Protein AF-A0A2V7E219-F1 (afdb_monomer)

pLDDT: mean 84.38, std 14.84, range [47.53, 97.25]

Sequence (80 aa):
MADDSLRQAAAVNPEDKFELVFRNLLDTLFVERMDQNEEIFVRFMNDLPFQKIVTAWMASEAYRRLRSTGREGTVSADTR

Solvent-accessible surface area (backbone atoms only — not comparable to full-atom values): 4723 Å² total; per-residue (Å²): 107,73,66,54,55,48,45,51,40,50,73,79,39,58,70,78,63,30,35,63,58,43,50,62,54,47,57,54,53,50,62,78,37,28,93,83,37,47,74,62,46,53,46,44,76,73,31,66,71,56,32,53,53,53,50,52,51,51,31,52,53,49,44,51,49,54,58,52,64,68,62,73,78,72,83,85,84,83,81,134

Mean predicted aligned error: 7.5 Å

Radius of gyration: 15.83 Å; Cα contacts (8 Å, |Δi|>4): 34; chains: 1; bounding box: 26×30×50 Å

Secondary structure (DSSP, 8-state):
-HHHHHHHHHHHS-HHHHHHHHHHHHHHHHHHTGGGSHHHHHHHHH-HHHHHHHHHHHHHHHHHHHHHHTTTTSSSS---

Foldseek 3Di:
DLVVVLLVLLVPDDLVSSLVVQLVVVVVVCVVCCVVCVVVSVCLVPPVVVVVVVSSVVSVVSSVVSVVVVPVPPPDDDDD

Structure (mmCIF, N/CA/C/O backbone):
data_AF-A0A2V7E219-F1
#
_entry.id   AF-A0A2V7E219-F1
#
loop_
_atom_site.group_PDB
_atom_site.id
_atom_site.type_symbol
_atom_site.label_atom_id
_atom_site.label_alt_id
_atom_site.label_comp_id
_atom_site.label_asym_id
_atom_site.label_entity_id
_atom_site.label_seq_id
_atom_site.pdbx_PDB_ins_code
_atom_site.Cartn_x
_atom_site.Cartn_y
_atom_site.Cartn_z
_atom_site.occupancy
_atom_site.B_iso_or_equiv
_atom_site.auth_seq_id
_atom_site.auth_comp_id
_atom_site.auth_asym_id
_atom_site.auth_atom_id
_atom_site.pdbx_PDB_model_num
ATOM 1 N N . MET A 1 1 ? 13.611 8.755 -1.835 1.00 56.75 1 MET A N 1
ATOM 2 C CA . MET A 1 1 ? 14.015 7.440 -1.278 1.00 56.75 1 MET A CA 1
ATOM 3 C C . MET A 1 1 ? 12.918 6.389 -1.428 1.00 56.75 1 MET A C 1
ATOM 5 O O . MET A 1 1 ? 13.106 5.518 -2.262 1.00 56.75 1 MET A O 1
ATOM 9 N N . ALA A 1 2 ? 11.783 6.452 -0.710 1.00 64.06 2 ALA A N 1
ATOM 10 C CA . ALA A 1 2 ? 10.692 5.474 -0.897 1.00 64.06 2 ALA A CA 1
ATOM 11 C C . ALA A 1 2 ? 10.128 5.493 -2.334 1.00 64.06 2 ALA A C 1
ATOM 13 O O . ALA A 1 2 ? 10.000 4.444 -2.962 1.00 64.06 2 ALA A O 1
ATOM 14 N N . ASP A 1 3 ? 9.918 6.689 -2.889 1.00 75.44 3 ASP A N 1
ATOM 15 C CA . ASP A 1 3 ? 9.460 6.885 -4.270 1.00 75.44 3 ASP A CA 1
ATOM 16 C C . ASP A 1 3 ? 10.415 6.317 -5.330 1.00 75.44 3 ASP A C 1
ATOM 18 O O . ASP A 1 3 ? 9.960 5.769 -6.333 1.00 75.44 3 ASP A O 1
ATOM 22 N N . ASP A 1 4 ? 11.730 6.415 -5.122 1.00 82.81 4 ASP A N 1
ATOM 23 C CA . ASP A 1 4 ? 12.731 5.947 -6.093 1.00 82.81 4 ASP A CA 1
ATOM 24 C C . ASP A 1 4 ? 12.774 4.417 -6.141 1.00 82.81 4 ASP A C 1
ATOM 26 O O . ASP A 1 4 ? 12.752 3.820 -7.220 1.00 82.81 4 ASP A O 1
ATOM 30 N N . SER A 1 5 ? 12.731 3.777 -4.969 1.00 83.06 5 SER A N 1
ATOM 31 C CA . SER A 1 5 ? 12.607 2.323 -4.846 1.00 83.06 5 SER A CA 1
ATOM 32 C C . SER A 1 5 ? 11.312 1.814 -5.480 1.00 83.06 5 SER A C 1
ATOM 34 O O . SER A 1 5 ? 11.319 0.787 -6.159 1.00 83.06 5 SER A O 1
ATOM 36 N N . LEU A 1 6 ? 10.206 2.549 -5.317 1.00 86.19 6 LEU A N 1
ATOM 37 C CA . LEU A 1 6 ? 8.911 2.200 -5.902 1.00 86.19 6 LEU A CA 1
ATOM 38 C C . LEU A 1 6 ? 8.923 2.338 -7.433 1.00 86.19 6 LEU A C 1
ATOM 40 O O . LEU A 1 6 ? 8.439 1.453 -8.139 1.00 86.19 6 LEU A O 1
ATOM 44 N N . ARG A 1 7 ? 9.534 3.407 -7.961 1.00 87.19 7 ARG A N 1
ATOM 45 C CA . ARG A 1 7 ? 9.743 3.614 -9.406 1.00 87.19 7 ARG A CA 1
ATOM 46 C C . ARG A 1 7 ? 10.568 2.493 -10.017 1.00 87.19 7 ARG A C 1
ATOM 48 O O . ARG A 1 7 ? 10.178 1.941 -11.044 1.00 87.19 7 ARG A O 1
ATOM 55 N N . GLN A 1 8 ? 11.679 2.131 -9.381 1.00 87.06 8 GLN A N 1
ATOM 56 C CA . GLN A 1 8 ? 12.527 1.042 -9.851 1.00 87.06 8 GLN A CA 1
ATOM 57 C C . GLN A 1 8 ? 11.783 -0.293 -9.800 1.00 87.06 8 GLN A C 1
ATOM 59 O O . GLN A 1 8 ? 11.807 -1.036 -10.780 1.00 87.06 8 GLN A O 1
ATOM 64 N N . ALA A 1 9 ? 11.063 -0.570 -8.708 1.00 87.25 9 ALA A N 1
ATOM 65 C CA . ALA A 1 9 ? 10.243 -1.768 -8.587 1.00 87.25 9 ALA A CA 1
ATOM 66 C C . ALA A 1 9 ? 9.187 -1.850 -9.699 1.00 87.25 9 ALA A C 1
ATOM 68 O O . ALA A 1 9 ? 9.043 -2.911 -10.298 1.00 87.25 9 ALA A O 1
ATOM 69 N N . ALA A 1 10 ? 8.503 -0.750 -10.026 1.00 90.69 10 ALA A N 1
ATOM 70 C CA . ALA A 1 10 ? 7.518 -0.704 -11.110 1.00 90.69 10 ALA A CA 1
ATOM 71 C C . ALA A 1 10 ? 8.143 -0.841 -12.513 1.00 90.69 10 ALA A C 1
ATOM 73 O O . ALA A 1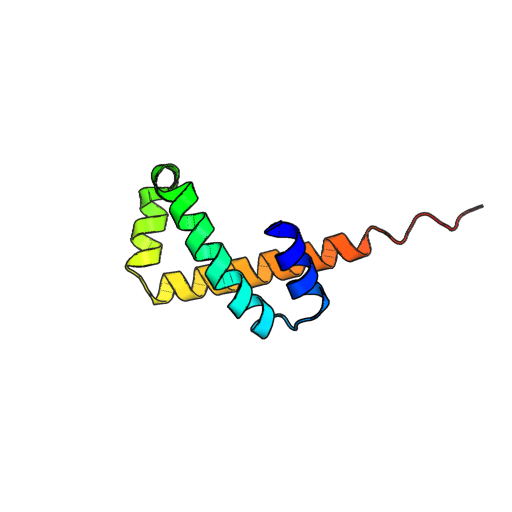 10 ? 7.484 -1.313 -13.439 1.00 90.69 10 ALA A O 1
ATOM 74 N N . ALA A 1 11 ? 9.400 -0.423 -12.687 1.00 88.19 11 ALA A N 1
ATOM 75 C CA . ALA A 1 11 ? 10.109 -0.506 -13.962 1.00 88.19 11 ALA A CA 1
ATOM 76 C C . ALA A 1 11 ? 10.610 -1.923 -14.280 1.00 88.19 11 ALA A C 1
ATOM 78 O O . ALA A 1 11 ? 10.582 -2.329 -15.441 1.00 88.19 11 ALA A O 1
ATOM 79 N N . VAL A 1 12 ? 11.072 -2.666 -13.267 1.00 90.38 12 VAL A N 1
ATOM 80 C CA . VAL A 1 12 ? 11.701 -3.987 -13.458 1.00 90.38 12 VAL A CA 1
ATOM 81 C C . VAL A 1 12 ? 10.767 -5.160 -13.173 1.00 90.38 12 VAL A C 1
ATOM 83 O O . VAL A 1 12 ? 11.034 -6.265 -13.642 1.00 90.38 12 VAL A O 1
ATOM 86 N N . ASN A 1 13 ? 9.683 -4.942 -12.420 1.00 88.81 13 ASN A N 1
ATOM 87 C CA . ASN A 1 13 ? 8.765 -6.007 -12.031 1.00 88.81 13 ASN A CA 1
ATOM 88 C C . ASN A 1 13 ? 7.416 -5.930 -12.768 1.00 88.81 13 ASN A C 1
ATOM 90 O O . ASN A 1 13 ? 6.908 -4.838 -13.050 1.00 88.81 13 ASN A O 1
ATOM 94 N N . PRO A 1 14 ? 6.798 -7.091 -13.042 1.00 90.12 14 PRO A N 1
ATOM 95 C CA . PRO A 1 14 ? 5.376 -7.158 -13.356 1.00 90.12 14 PRO A CA 1
ATOM 96 C C . PRO A 1 14 ? 4.518 -6.716 -12.153 1.00 90.12 14 PRO A C 1
ATOM 98 O O . PRO A 1 14 ? 4.992 -6.670 -11.015 1.00 90.12 14 PRO A O 1
ATOM 101 N N . GLU A 1 15 ? 3.264 -6.349 -12.427 1.00 90.19 15 GLU A N 1
ATOM 102 C CA . GLU A 1 15 ? 2.338 -5.722 -11.469 1.00 90.19 15 GLU A CA 1
ATOM 103 C C . GLU A 1 15 ? 2.080 -6.579 -10.218 1.00 90.19 15 GLU A C 1
ATOM 105 O O . GLU A 1 15 ? 2.109 -6.068 -9.102 1.00 90.19 15 GLU A O 1
ATOM 110 N N . ASP A 1 16 ? 1.938 -7.892 -10.390 1.00 89.06 16 ASP A N 1
ATOM 111 C CA . ASP A 1 16 ? 1.756 -8.871 -9.314 1.00 89.06 16 ASP A CA 1
ATOM 112 C C . ASP A 1 16 ? 2.933 -8.888 -8.323 1.00 89.06 16 ASP A C 1
ATOM 114 O O . ASP A 1 16 ? 2.750 -8.925 -7.106 1.00 89.06 16 ASP A O 1
ATOM 118 N N . LYS A 1 17 ? 4.169 -8.809 -8.826 1.00 89.62 17 LYS A N 1
ATOM 119 C CA . LYS A 1 17 ? 5.376 -8.725 -7.989 1.00 89.62 17 LYS A CA 1
ATOM 120 C C . LYS A 1 17 ? 5.563 -7.337 -7.387 1.00 89.62 17 LYS A C 1
ATOM 122 O O . LYS A 1 17 ? 6.087 -7.223 -6.280 1.00 89.62 17 LYS A O 1
ATOM 127 N N . PHE A 1 18 ? 5.142 -6.292 -8.095 1.00 93.00 18 PHE A N 1
ATOM 128 C CA . PHE A 1 18 ? 5.134 -4.927 -7.577 1.00 93.00 18 PHE A CA 1
ATOM 129 C C . PHE A 1 18 ? 4.189 -4.787 -6.377 1.00 93.00 18 PHE A C 1
ATOM 131 O O . PHE A 1 18 ? 4.581 -4.193 -5.374 1.00 93.00 18 PHE A O 1
ATOM 138 N N . GLU A 1 19 ? 2.995 -5.383 -6.434 1.00 92.62 19 GLU A N 1
ATOM 139 C CA . GLU A 1 19 ? 2.011 -5.363 -5.344 1.00 92.62 19 GLU A CA 1
ATOM 140 C C . GLU A 1 19 ? 2.604 -5.866 -4.018 1.00 92.62 19 GLU A C 1
ATOM 142 O O . GLU A 1 19 ? 2.366 -5.276 -2.963 1.00 92.62 19 GLU A O 1
ATOM 147 N N . LEU A 1 20 ? 3.452 -6.900 -4.063 1.00 90.88 20 LEU A N 1
ATOM 148 C CA . LEU A 1 20 ? 4.127 -7.433 -2.874 1.00 90.88 20 LEU A CA 1
ATOM 149 C C . LEU A 1 20 ? 5.043 -6.403 -2.201 1.00 90.88 20 LEU A C 1
ATOM 151 O O . LEU A 1 20 ? 5.095 -6.338 -0.974 1.00 90.88 20 LEU A O 1
ATOM 155 N N . VAL A 1 21 ? 5.763 -5.609 -2.996 1.00 89.00 21 VAL A N 1
ATOM 156 C CA . VAL A 1 21 ? 6.642 -4.539 -2.501 1.00 89.00 21 VAL A CA 1
ATOM 157 C C . VAL A 1 21 ? 5.810 -3.351 -2.021 1.00 89.00 21 VAL A C 1
ATOM 159 O O . VAL A 1 21 ? 6.093 -2.777 -0.970 1.00 89.00 21 VAL A O 1
ATOM 162 N N . PHE A 1 22 ? 4.758 -3.012 -2.768 1.00 91.38 22 PHE A N 1
ATOM 163 C CA . PHE A 1 22 ? 3.854 -1.912 -2.461 1.00 91.38 22 PHE A CA 1
ATOM 164 C C . PHE A 1 22 ? 3.130 -2.112 -1.130 1.00 91.38 22 PHE A C 1
ATOM 166 O O . PHE A 1 22 ? 3.018 -1.160 -0.366 1.00 91.38 22 PHE A O 1
ATOM 173 N N . ARG A 1 23 ? 2.700 -3.339 -0.808 1.00 90.62 23 ARG A N 1
ATOM 174 C CA . ARG A 1 23 ? 2.009 -3.646 0.454 1.00 90.62 23 ARG A CA 1
ATOM 175 C C . ARG A 1 23 ? 2.805 -3.201 1.684 1.00 90.62 23 ARG A C 1
ATOM 177 O O . ARG A 1 23 ? 2.249 -2.556 2.561 1.00 90.62 23 ARG A O 1
ATOM 184 N N . ASN A 1 24 ? 4.109 -3.472 1.714 1.00 87.88 24 ASN A N 1
ATOM 185 C CA . ASN A 1 24 ? 4.952 -3.093 2.853 1.00 87.88 24 ASN A CA 1
ATOM 186 C C . ASN A 1 24 ? 5.062 -1.564 3.007 1.00 87.88 24 ASN A C 1
ATOM 188 O O . ASN A 1 24 ? 5.071 -1.037 4.120 1.00 87.88 24 ASN A O 1
ATOM 192 N N . LEU A 1 25 ? 5.140 -0.842 1.883 1.00 89.50 25 LEU A N 1
ATOM 193 C CA . LEU A 1 25 ? 5.114 0.620 1.894 1.00 89.50 25 LEU A CA 1
ATOM 194 C C . LEU A 1 25 ? 3.746 1.137 2.347 1.00 89.50 25 LEU A C 1
ATOM 196 O O . LEU A 1 25 ? 3.674 2.086 3.122 1.00 89.50 25 LEU A O 1
ATOM 200 N N . LEU A 1 26 ? 2.672 0.505 1.883 1.00 90.50 26 LEU A N 1
ATOM 201 C CA . LEU A 1 26 ? 1.316 0.902 2.204 1.00 90.50 26 LEU A CA 1
ATOM 202 C C . LEU A 1 26 ? 1.046 0.833 3.708 1.00 90.50 26 LEU A C 1
ATOM 204 O O . LEU A 1 26 ? 0.528 1.796 4.263 1.00 90.50 26 LEU A O 1
ATOM 208 N N . ASP A 1 27 ? 1.464 -0.243 4.373 1.00 88.88 27 ASP A N 1
ATOM 209 C CA . ASP A 1 27 ? 1.332 -0.377 5.828 1.00 88.88 27 ASP A CA 1
ATOM 210 C C . ASP A 1 27 ? 2.045 0.768 6.565 1.00 88.88 27 ASP A C 1
ATOM 212 O O . ASP A 1 27 ? 1.511 1.337 7.516 1.00 88.88 27 ASP A O 1
ATOM 216 N N . THR A 1 28 ? 3.219 1.174 6.071 1.00 89.50 28 THR A N 1
ATOM 217 C CA . THR A 1 28 ? 3.976 2.304 6.632 1.00 89.50 28 THR A CA 1
ATOM 218 C C . THR A 1 28 ? 3.211 3.620 6.454 1.00 89.50 28 THR A C 1
ATOM 220 O O . THR A 1 28 ? 3.052 4.379 7.409 1.00 89.50 28 THR A O 1
ATOM 223 N N . LEU A 1 29 ? 2.656 3.864 5.262 1.00 88.69 29 LEU A N 1
ATOM 224 C CA . LEU A 1 29 ? 1.864 5.063 4.959 1.00 88.69 29 LEU A CA 1
ATOM 225 C C . LEU A 1 29 ? 0.573 5.147 5.788 1.00 88.69 29 LEU A C 1
ATOM 227 O O . LEU A 1 29 ? 0.164 6.240 6.182 1.00 88.69 29 LEU A O 1
ATOM 231 N N . PHE A 1 30 ? -0.073 4.010 6.061 1.00 88.88 30 PHE A N 1
ATOM 232 C CA . PHE A 1 30 ? -1.259 3.959 6.917 1.00 88.88 30 PHE A CA 1
ATOM 233 C C . PHE A 1 30 ? -0.934 4.339 8.362 1.00 88.88 30 PHE A C 1
ATOM 235 O O . PHE A 1 30 ? -1.709 5.074 8.968 1.00 88.88 30 PHE A O 1
ATOM 242 N N . VAL A 1 31 ? 0.213 3.903 8.896 1.00 88.81 31 VAL A N 1
ATOM 243 C CA . VAL A 1 31 ? 0.673 4.301 10.239 1.00 88.81 31 VAL A CA 1
ATOM 244 C C . VAL A 1 31 ? 0.971 5.801 10.292 1.00 88.81 31 VAL A C 1
ATOM 246 O O . VAL A 1 31 ? 0.512 6.481 11.204 1.00 88.81 31 VAL A O 1
ATOM 249 N N . GLU A 1 32 ? 1.665 6.349 9.290 1.00 91.25 32 GLU A N 1
ATOM 250 C CA . GLU A 1 32 ? 1.988 7.786 9.220 1.00 91.25 32 GLU A CA 1
ATOM 251 C C . GLU A 1 32 ? 0.751 8.694 9.129 1.00 91.25 32 GLU A C 1
ATOM 253 O O . GLU A 1 32 ? 0.802 9.867 9.502 1.00 91.25 32 GLU A O 1
ATOM 258 N N . ARG A 1 33 ? -0.363 8.171 8.608 1.00 91.56 33 ARG A N 1
ATOM 259 C CA . ARG A 1 33 ? -1.622 8.907 8.434 1.00 91.56 33 ARG A CA 1
ATOM 260 C C . ARG A 1 33 ? -2.718 8.480 9.403 1.00 91.56 33 ARG A C 1
ATOM 262 O O . ARG A 1 33 ? -3.833 8.973 9.260 1.00 91.56 33 ARG A O 1
ATOM 269 N N . MET A 1 34 ? -2.423 7.617 10.375 1.00 90.44 34 MET A N 1
ATOM 270 C CA . MET A 1 34 ? -3.419 7.035 11.280 1.00 90.44 34 MET A CA 1
ATOM 271 C C . MET A 1 34 ? -4.274 8.110 11.963 1.00 90.44 34 MET A C 1
ATOM 273 O O . MET A 1 34 ? -5.494 8.061 11.851 1.00 90.44 34 MET A O 1
ATOM 277 N N . ASP A 1 35 ? -3.643 9.126 12.559 1.00 89.19 35 ASP A N 1
ATOM 278 C CA . ASP A 1 35 ? -4.339 10.200 13.287 1.00 89.19 35 ASP A CA 1
ATOM 279 C C . ASP A 1 35 ? -5.296 11.016 12.401 1.00 89.19 35 ASP A C 1
ATOM 281 O O . ASP A 1 35 ? -6.277 11.580 12.876 1.00 89.19 35 ASP A O 1
ATOM 285 N N . GLN A 1 36 ? -5.016 11.100 11.098 1.00 90.75 36 GLN A N 1
ATOM 286 C CA . GLN A 1 36 ? -5.834 11.847 10.134 1.00 90.75 36 GLN A CA 1
ATOM 287 C C . GLN A 1 36 ? -6.913 10.971 9.488 1.00 90.75 36 GLN A C 1
ATOM 289 O O . GLN A 1 36 ? -7.915 11.485 8.997 1.00 90.75 36 GLN A O 1
ATOM 294 N N . ASN A 1 37 ? -6.697 9.656 9.482 1.00 92.75 37 ASN A N 1
ATOM 295 C CA . ASN A 1 37 ? -7.447 8.672 8.713 1.00 92.75 37 ASN A CA 1
ATOM 296 C C . ASN A 1 37 ? -7.936 7.522 9.616 1.00 92.75 37 ASN A C 1
ATOM 298 O O . ASN A 1 37 ? -7.949 6.365 9.196 1.00 92.75 37 ASN A O 1
ATOM 302 N N . GLU A 1 38 ? -8.329 7.819 10.856 1.00 91.81 38 GLU A N 1
ATOM 303 C CA . GLU A 1 38 ? -8.627 6.807 11.879 1.00 91.81 38 GLU A CA 1
ATOM 304 C C . GLU A 1 38 ? -9.727 5.826 11.440 1.00 91.81 38 GLU A C 1
ATOM 306 O O . GLU A 1 38 ? -9.537 4.614 11.511 1.00 91.81 38 GLU A O 1
ATOM 311 N N . GLU A 1 39 ? -10.850 6.322 10.908 1.00 93.00 39 GLU A N 1
ATOM 312 C CA . GLU A 1 39 ? -11.980 5.475 10.491 1.00 93.00 39 GLU A CA 1
ATOM 313 C C . GLU A 1 39 ? -11.568 4.441 9.428 1.00 93.00 39 GLU A C 1
ATOM 315 O O . GLU A 1 39 ? -11.855 3.244 9.544 1.00 93.00 39 GLU A O 1
ATOM 320 N N . ILE A 1 40 ? -10.854 4.895 8.394 1.00 91.94 40 ILE A N 1
ATOM 321 C CA . ILE A 1 40 ? -10.393 4.026 7.311 1.00 91.94 40 ILE A CA 1
ATOM 322 C C . ILE A 1 40 ? -9.275 3.096 7.784 1.00 91.94 40 ILE A C 1
ATOM 324 O O . ILE A 1 40 ? -9.249 1.941 7.367 1.00 91.94 40 ILE A O 1
ATOM 328 N N . PHE A 1 41 ? -8.396 3.556 8.679 1.00 92.44 41 PHE A N 1
ATOM 329 C CA . PHE A 1 41 ? -7.346 2.739 9.282 1.00 92.44 41 PHE A CA 1
ATOM 330 C C . PHE A 1 41 ? -7.950 1.590 10.096 1.00 92.44 41 PHE A C 1
ATOM 332 O O . PHE A 1 41 ? -7.622 0.429 9.863 1.00 92.44 41 PHE A O 1
ATOM 339 N N . VAL A 1 42 ? -8.902 1.883 10.987 1.00 93.44 42 VAL A N 1
ATOM 340 C CA . VAL A 1 42 ? -9.600 0.873 11.796 1.00 93.44 42 VAL A CA 1
ATOM 341 C C . VAL A 1 42 ? -10.284 -0.151 10.896 1.00 93.44 42 VAL A C 1
ATOM 343 O O . VAL A 1 42 ? -10.155 -1.355 11.126 1.00 93.44 42 VAL A O 1
ATOM 346 N N . ARG A 1 43 ? -10.971 0.292 9.839 1.00 94.75 43 AR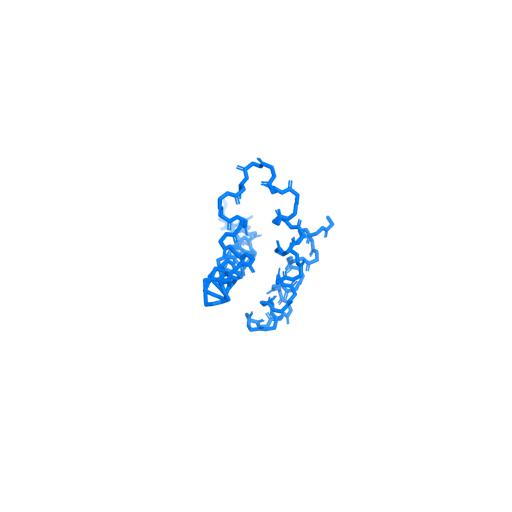G A N 1
ATOM 347 C CA . ARG A 1 43 ? -11.599 -0.626 8.884 1.00 94.75 43 ARG A CA 1
ATOM 348 C C . ARG A 1 43 ? -10.567 -1.467 8.133 1.00 94.75 43 ARG A C 1
ATOM 350 O O . ARG A 1 43 ? -10.751 -2.672 8.008 1.00 94.75 43 ARG A O 1
ATOM 357 N N . PHE A 1 44 ? -9.478 -0.860 7.672 1.00 93.19 44 PHE A N 1
ATOM 358 C CA . PHE A 1 44 ? -8.395 -1.544 6.965 1.00 93.19 44 PHE A CA 1
ATOM 359 C C . PHE A 1 44 ? -7.732 -2.634 7.815 1.00 93.19 44 PHE A C 1
ATOM 361 O O . PHE A 1 44 ? -7.417 -3.699 7.294 1.00 93.19 44 PHE A O 1
ATOM 368 N N . MET A 1 45 ? -7.578 -2.408 9.122 1.00 91.38 45 MET A N 1
ATOM 369 C CA . MET A 1 45 ? -6.965 -3.376 10.038 1.00 91.38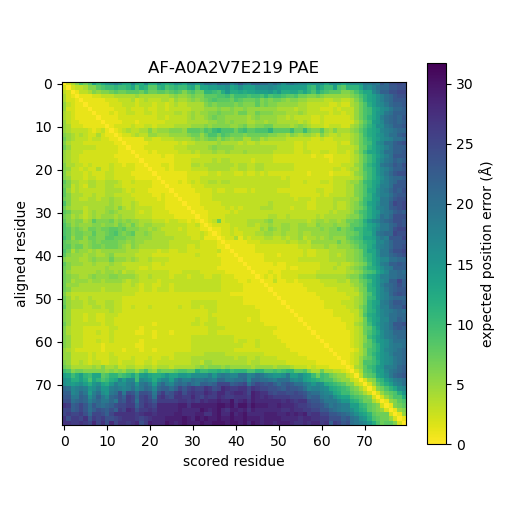 45 MET A CA 1
ATOM 370 C C . MET A 1 45 ? -7.907 -4.512 10.460 1.00 91.38 45 MET A C 1
ATOM 372 O O . MET A 1 45 ? -7.439 -5.613 10.743 1.0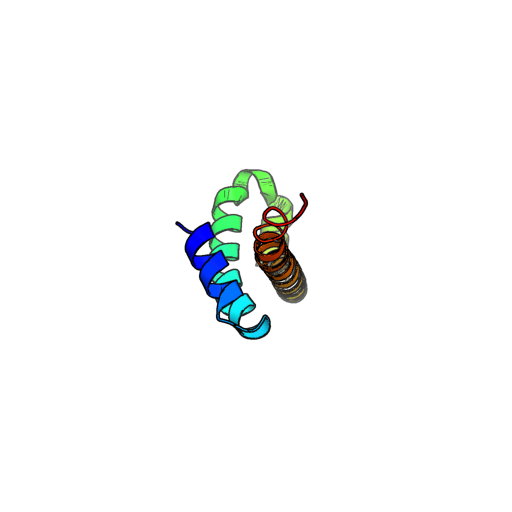0 91.38 45 MET A O 1
ATOM 376 N N . ASN A 1 46 ? -9.220 -4.264 10.521 1.00 94.81 46 ASN A N 1
ATOM 377 C CA . ASN A 1 46 ? -10.195 -5.226 11.056 1.00 94.81 46 ASN A CA 1
ATOM 378 C C . ASN A 1 46 ? -10.981 -5.998 9.982 1.00 94.81 46 ASN A C 1
ATOM 380 O O . ASN A 1 46 ? -11.569 -7.036 10.284 1.00 94.81 46 ASN A O 1
ATOM 384 N N . ASP A 1 47 ? -11.000 -5.526 8.735 1.00 97.25 47 ASP A N 1
ATOM 385 C CA . ASP A 1 47 ? -11.716 -6.152 7.620 1.00 97.25 47 ASP A CA 1
ATOM 386 C C . ASP A 1 47 ? -10.712 -6.651 6.567 1.00 97.25 47 ASP A C 1
ATOM 388 O O . ASP A 1 47 ? -10.267 -5.914 5.688 1.00 97.25 47 ASP A O 1
ATOM 392 N N . LEU A 1 48 ? -10.338 -7.932 6.664 1.00 95.12 48 LEU A N 1
ATOM 393 C CA . LEU A 1 48 ? -9.372 -8.563 5.757 1.00 95.12 48 LEU A CA 1
ATOM 394 C C . LEU A 1 48 ? -9.820 -8.548 4.276 1.00 95.12 48 LEU A C 1
ATOM 396 O O . LEU A 1 48 ? -8.982 -8.282 3.409 1.00 95.12 48 LEU A O 1
ATOM 400 N N . PRO A 1 49 ? -11.094 -8.832 3.928 1.00 96.75 49 PRO A N 1
ATOM 401 C CA . PRO A 1 49 ? -11.599 -8.602 2.573 1.00 96.75 49 PRO A CA 1
ATOM 402 C C . PRO A 1 49 ? -11.376 -7.169 2.079 1.00 96.75 49 PRO A C 1
ATOM 404 O O . PRO A 1 49 ? -10.857 -6.975 0.978 1.00 96.75 49 PRO A O 1
ATOM 407 N N . PHE A 1 50 ? -11.715 -6.171 2.895 1.00 95.25 50 PHE A N 1
ATOM 408 C CA . PHE A 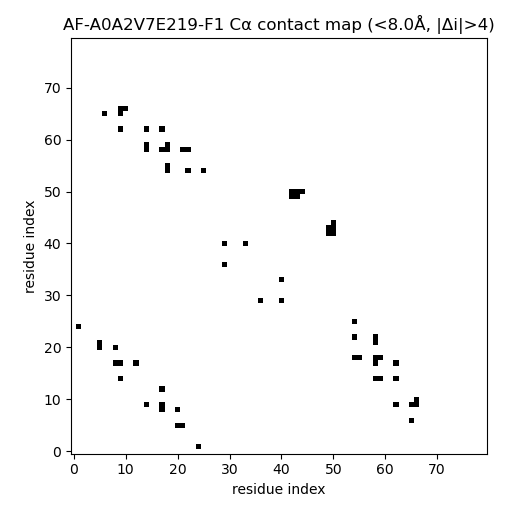1 50 ? -11.520 -4.764 2.559 1.00 95.25 50 PHE A CA 1
ATOM 409 C C . PHE A 1 50 ? -10.041 -4.418 2.379 1.00 95.25 50 PHE A C 1
ATOM 411 O O . PHE A 1 50 ? -9.676 -3.809 1.373 1.00 95.25 50 PHE A O 1
ATOM 418 N N . GLN A 1 51 ? -9.181 -4.884 3.286 1.00 94.81 51 GLN A N 1
ATOM 419 C CA . GLN A 1 51 ? -7.733 -4.711 3.214 1.00 94.81 51 GLN A CA 1
ATOM 420 C C . GLN A 1 51 ? -7.170 -5.195 1.873 1.00 94.81 51 GLN A C 1
ATOM 422 O O . GLN A 1 51 ? -6.410 -4.478 1.219 1.00 94.81 51 GLN A O 1
ATOM 427 N N . LYS A 1 52 ? -7.573 -6.394 1.432 1.00 94.31 52 LYS A N 1
ATOM 428 C CA . LYS A 1 52 ? -7.121 -6.985 0.164 1.00 94.31 52 LYS A CA 1
ATOM 429 C C . LYS A 1 52 ? -7.566 -6.163 -1.040 1.00 94.31 52 LYS A C 1
ATOM 431 O O . LYS A 1 52 ? -6.753 -5.894 -1.918 1.00 94.31 52 LYS A O 1
ATOM 436 N N . ILE A 1 53 ? -8.831 -5.744 -1.068 1.00 95.94 53 ILE A N 1
ATOM 437 C CA . ILE A 1 53 ? -9.388 -4.943 -2.168 1.00 95.94 53 ILE A CA 1
ATOM 438 C C . ILE A 1 53 ? -8.654 -3.605 -2.275 1.00 95.94 53 ILE A C 1
ATOM 440 O O . ILE A 1 53 ? -8.213 -3.221 -3.357 1.00 95.94 53 ILE A O 1
ATOM 444 N N . VAL A 1 54 ? -8.499 -2.913 -1.148 1.00 94.38 54 VAL A N 1
ATOM 445 C CA . VAL A 1 54 ? -7.853 -1.600 -1.076 1.00 94.38 54 VAL A CA 1
ATOM 446 C C . VAL A 1 54 ? -6.378 -1.701 -1.470 1.00 94.38 54 VAL A C 1
ATOM 448 O O . VAL A 1 54 ? -5.921 -0.918 -2.301 1.00 94.38 54 VAL A O 1
ATOM 451 N N . THR A 1 55 ? -5.656 -2.700 -0.953 1.00 94.44 55 THR A N 1
ATOM 452 C CA . THR A 1 55 ? -4.242 -2.940 -1.289 1.00 94.44 55 THR A CA 1
ATOM 453 C C . THR A 1 55 ? -4.051 -3.196 -2.782 1.00 94.44 55 THR A C 1
ATOM 455 O O . THR A 1 55 ? -3.246 -2.507 -3.408 1.00 94.44 55 THR A O 1
ATOM 458 N N . ALA A 1 56 ? -4.817 -4.122 -3.367 1.00 95.12 56 ALA A N 1
ATOM 459 C CA . ALA A 1 56 ? -4.713 -4.453 -4.788 1.00 95.12 56 ALA A CA 1
ATOM 460 C C . ALA A 1 56 ? -5.054 -3.247 -5.677 1.00 95.12 56 ALA A C 1
ATOM 462 O O . ALA A 1 56 ? -4.334 -2.937 -6.627 1.00 95.12 56 ALA A O 1
ATOM 463 N N . TRP A 1 57 ? -6.121 -2.513 -5.340 1.00 95.81 57 TRP A N 1
ATOM 464 C CA . TRP A 1 57 ? -6.526 -1.327 -6.093 1.00 95.81 57 TRP A CA 1
ATOM 465 C C . TRP A 1 57 ? -5.455 -0.229 -6.062 1.00 95.81 57 TRP A C 1
ATOM 467 O O . TRP A 1 57 ? -5.086 0.297 -7.112 1.00 95.81 57 TRP A O 1
ATOM 477 N N . MET A 1 58 ? -4.911 0.095 -4.885 1.00 94.88 58 MET A N 1
ATOM 478 C CA . MET A 1 58 ? -3.874 1.126 -4.774 1.00 94.88 58 MET A CA 1
ATOM 479 C C . MET A 1 58 ? -2.555 0.704 -5.412 1.00 94.88 58 MET A C 1
ATOM 481 O O . MET A 1 58 ? -1.893 1.546 -6.015 1.00 94.88 58 MET A O 1
ATOM 485 N N . ALA A 1 59 ? -2.183 -0.576 -5.325 1.00 94.12 59 ALA A N 1
ATOM 486 C CA . ALA A 1 59 ? -1.004 -1.093 -6.006 1.00 94.12 59 ALA A CA 1
ATOM 487 C C . ALA A 1 59 ? -1.137 -0.947 -7.528 1.00 94.12 59 ALA A C 1
ATOM 489 O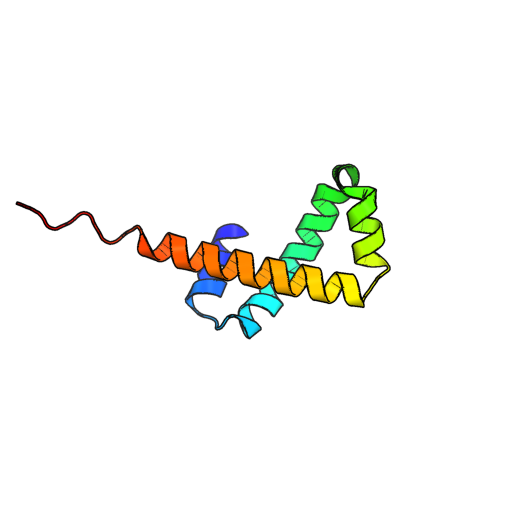 O . ALA A 1 59 ? -0.227 -0.421 -8.168 1.00 94.12 59 ALA A O 1
ATOM 490 N N . SER A 1 60 ? -2.286 -1.327 -8.095 1.00 95.00 60 SER A N 1
ATOM 491 C CA . SER A 1 60 ? -2.555 -1.182 -9.530 1.00 95.00 60 SER A CA 1
ATOM 492 C C . SER A 1 60 ? -2.539 0.285 -9.973 1.00 95.00 60 SER A C 1
ATOM 494 O O . SER A 1 60 ? -1.895 0.653 -10.961 1.00 95.00 60 SER A O 1
ATOM 496 N N . GLU A 1 61 ? -3.172 1.164 -9.191 1.00 94.88 61 GLU A N 1
ATOM 497 C CA . GLU A 1 61 ? -3.180 2.604 -9.452 1.00 94.88 61 GLU A CA 1
ATOM 498 C C . GLU A 1 61 ? -1.764 3.199 -9.412 1.00 94.88 61 GLU A C 1
ATOM 500 O O . GLU A 1 61 ? -1.369 3.935 -10.322 1.00 94.88 61 GLU A O 1
ATOM 505 N N . ALA A 1 62 ? -0.979 2.864 -8.385 1.00 92.19 62 ALA A N 1
ATOM 506 C CA . ALA A 1 62 ? 0.399 3.315 -8.241 1.00 92.19 62 ALA A CA 1
ATOM 507 C C . ALA A 1 62 ? 1.276 2.790 -9.383 1.00 92.19 62 ALA A C 1
ATOM 509 O O . ALA A 1 62 ? 1.991 3.572 -10.010 1.00 92.19 62 ALA A O 1
ATOM 510 N N . TYR A 1 63 ? 1.178 1.502 -9.716 1.00 92.94 63 TYR A N 1
ATOM 511 C CA . TYR A 1 63 ? 1.912 0.888 -10.820 1.00 92.94 63 TYR A CA 1
ATOM 512 C C . TYR A 1 63 ? 1.627 1.600 -12.146 1.00 92.94 63 TYR A C 1
ATOM 514 O O . TYR A 1 63 ? 2.555 1.998 -12.861 1.00 92.94 63 TYR A O 1
ATOM 522 N N . ARG A 1 64 ? 0.345 1.846 -12.451 1.00 92.56 64 ARG A N 1
ATOM 523 C CA . ARG A 1 64 ? -0.070 2.560 -13.663 1.00 92.56 64 ARG A CA 1
ATOM 524 C C . ARG A 1 64 ? 0.509 3.969 -13.712 1.00 92.56 64 ARG A C 1
ATOM 526 O O . ARG A 1 64 ? 1.060 4.340 -14.746 1.00 92.56 64 ARG A O 1
ATOM 533 N N . ARG A 1 65 ? 0.425 4.730 -12.614 1.00 91.12 65 ARG A N 1
ATOM 534 C CA . ARG A 1 65 ? 0.967 6.099 -12.530 1.00 91.12 65 ARG A CA 1
ATOM 535 C C . ARG A 1 65 ? 2.479 6.129 -12.714 1.00 91.12 65 ARG A C 1
ATOM 537 O O . ARG A 1 65 ? 2.992 6.914 -13.503 1.00 91.12 65 ARG A O 1
ATOM 544 N N . LEU A 1 66 ? 3.201 5.238 -12.040 1.00 89.44 66 LEU A N 1
ATOM 545 C CA . LEU A 1 66 ? 4.659 5.159 -12.141 1.00 89.44 66 LEU A CA 1
ATOM 546 C C . LEU A 1 66 ? 5.114 4.820 -13.566 1.00 89.44 66 LEU A C 1
ATOM 548 O O . LEU A 1 66 ? 6.103 5.376 -14.047 1.00 89.44 66 LEU A O 1
ATOM 552 N N . ARG A 1 67 ? 4.368 3.966 -14.275 1.00 85.44 67 ARG A N 1
ATOM 553 C CA . ARG A 1 67 ? 4.655 3.620 -15.674 1.00 85.44 67 ARG A CA 1
ATOM 554 C C . ARG A 1 67 ? 4.157 4.646 -16.689 1.00 85.44 67 ARG A C 1
ATOM 556 O O . ARG A 1 67 ? 4.735 4.721 -17.773 1.00 85.44 67 ARG A O 1
ATOM 563 N N . SER A 1 68 ? 3.128 5.434 -16.378 1.00 80.62 68 SER A N 1
ATOM 564 C CA . SER A 1 68 ? 2.684 6.532 -17.243 1.00 80.62 68 SER A CA 1
ATOM 565 C C . SER A 1 68 ? 3.642 7.718 -17.182 1.00 80.62 68 SER A C 1
ATOM 567 O O . SER A 1 68 ? 3.993 8.255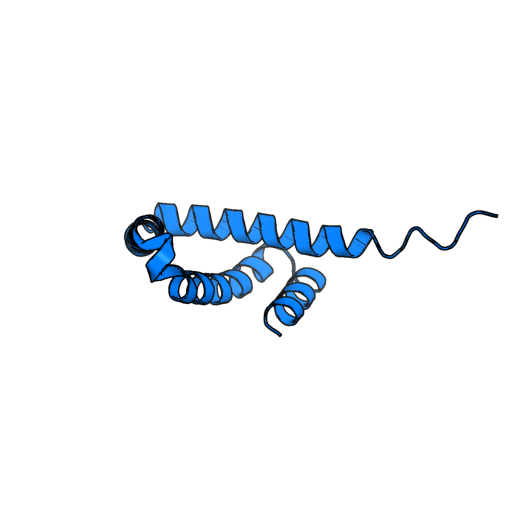 -18.226 1.00 80.62 68 SER A O 1
ATOM 569 N N . THR A 1 69 ? 4.168 8.056 -16.001 1.00 66.56 69 THR A N 1
ATOM 570 C CA . THR A 1 69 ? 5.170 9.127 -15.851 1.00 66.56 69 THR A CA 1
ATOM 571 C C . THR A 1 69 ? 6.484 8.810 -16.582 1.00 66.56 69 THR A C 1
ATOM 573 O O . THR A 1 69 ? 7.176 9.718 -17.024 1.00 66.56 69 THR A O 1
ATOM 576 N N . GLY A 1 70 ? 6.816 7.530 -16.794 1.00 56.91 70 GLY A N 1
ATOM 577 C CA . GLY A 1 70 ? 7.969 7.128 -17.613 1.00 56.91 70 GLY A CA 1
ATOM 578 C C . GLY A 1 70 ? 7.817 7.382 -19.123 1.00 56.91 70 GLY A C 1
ATOM 579 O O . GLY A 1 70 ? 8.816 7.351 -19.838 1.00 56.91 70 GLY A O 1
ATOM 580 N N . ARG A 1 71 ? 6.599 7.633 -19.630 1.00 51.97 71 ARG A N 1
ATOM 581 C CA . ARG A 1 71 ? 6.329 7.862 -21.065 1.00 51.97 71 ARG A CA 1
ATOM 582 C C . ARG A 1 71 ? 6.330 9.333 -21.487 1.00 51.97 71 ARG A C 1
ATOM 584 O O . ARG A 1 71 ? 6.442 9.602 -22.676 1.00 51.97 71 ARG A O 1
ATOM 591 N N . GLU A 1 72 ? 6.258 10.278 -20.555 1.00 49.78 72 GLU A N 1
ATOM 592 C CA . GLU A 1 72 ? 6.240 11.716 -20.880 1.00 49.78 72 GLU A CA 1
ATOM 593 C C . GLU A 1 72 ? 7.645 12.309 -21.117 1.00 49.78 72 GLU A C 1
ATOM 595 O O . GLU A 1 72 ? 7.771 13.443 -21.564 1.00 49.78 72 GLU A O 1
ATOM 600 N N . GLY A 1 73 ? 8.717 11.536 -20.898 1.00 48.78 73 GLY A N 1
ATOM 601 C CA . GLY A 1 73 ? 10.104 11.995 -21.054 1.00 48.78 73 GLY A CA 1
ATOM 602 C C . GLY A 1 73 ? 10.737 11.848 -22.448 1.00 48.78 73 GLY A C 1
ATOM 603 O O . GLY A 1 73 ? 11.930 12.100 -22.572 1.00 48.78 73 GLY A O 1
ATOM 604 N N . THR A 1 74 ? 10.011 11.406 -23.486 1.00 48.34 74 THR A N 1
ATOM 605 C CA . THR A 1 74 ? 10.606 11.112 -24.818 1.00 48.34 74 THR A CA 1
ATOM 606 C C . THR A 1 74 ? 10.008 11.865 -26.010 1.00 48.34 74 THR A C 1
ATOM 608 O O . THR A 1 74 ? 10.496 11.696 -27.123 1.00 48.34 74 THR A O 1
ATOM 611 N N . VAL A 1 75 ? 9.028 12.753 -25.819 1.00 52.50 75 VAL A N 1
ATOM 612 C CA . VAL A 1 75 ? 8.468 13.567 -26.917 1.00 52.50 75 VAL A CA 1
ATOM 613 C C . VAL A 1 75 ? 8.828 15.037 -26.716 1.00 52.50 75 VAL A C 1
ATOM 615 O O . VAL A 1 75 ? 7.987 15.862 -26.388 1.00 52.50 75 VAL A O 1
ATOM 618 N N . SER A 1 76 ? 10.113 15.361 -26.858 1.00 47.6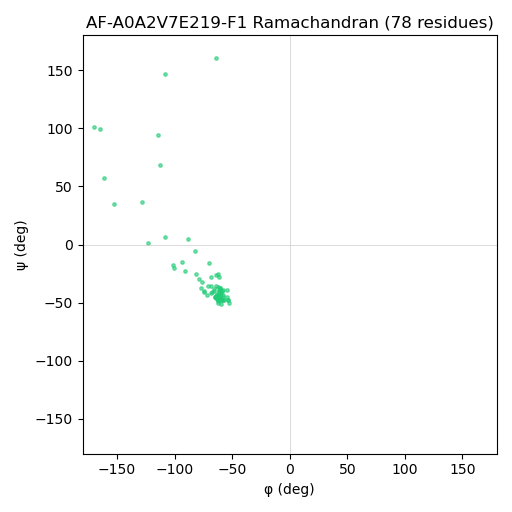2 76 SER A N 1
ATOM 619 C CA . SER A 1 76 ? 10.562 16.734 -27.133 1.00 47.62 76 SER A CA 1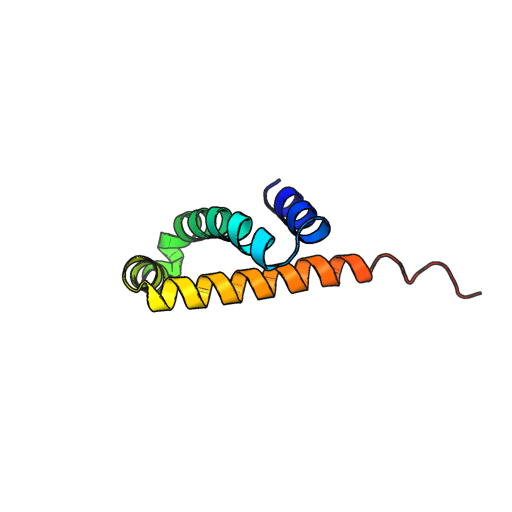
ATOM 620 C C . SER A 1 76 ? 11.989 16.719 -27.687 1.00 47.62 76 SER A C 1
ATOM 622 O O . SER A 1 76 ? 12.922 17.258 -27.102 1.00 47.62 76 SER A O 1
ATOM 624 N N . ALA A 1 77 ? 12.188 15.994 -28.787 1.00 54.06 77 ALA A N 1
ATOM 625 C CA . ALA A 1 77 ? 13.437 16.022 -29.547 1.00 54.06 77 ALA A CA 1
ATOM 626 C C . ALA A 1 77 ? 13.202 15.693 -31.027 1.00 54.06 77 ALA A C 1
ATOM 628 O O . ALA A 1 77 ? 14.026 15.026 -31.634 1.00 54.06 77 ALA A O 1
ATOM 629 N N . ASP A 1 78 ? 12.072 16.108 -31.603 1.00 54.94 78 ASP A N 1
ATOM 630 C CA . ASP A 1 78 ? 11.952 16.183 -33.060 1.00 54.94 78 ASP A CA 1
ATOM 631 C C . ASP A 1 78 ? 10.739 17.033 -33.443 1.00 54.94 78 ASP A C 1
ATOM 633 O O . ASP A 1 78 ? 9.604 16.574 -33.351 1.00 54.94 78 ASP A O 1
ATOM 637 N N . THR A 1 79 ? 10.964 18.299 -33.793 1.00 49.31 79 THR A N 1
ATOM 638 C CA . THR A 1 79 ? 10.227 19.024 -34.841 1.00 49.31 79 THR A CA 1
ATOM 639 C C . THR A 1 79 ? 10.956 20.347 -35.085 1.00 49.31 79 THR A C 1
ATOM 641 O O . THR A 1 79 ? 10.802 21.282 -34.309 1.00 49.31 79 THR A O 1
ATOM 644 N N . ARG A 1 80 ? 11.731 20.344 -36.177 1.00 47.53 80 ARG A N 1
ATOM 645 C CA . ARG A 1 80 ? 12.073 21.449 -37.095 1.00 47.53 80 ARG A CA 1
ATOM 646 C C . ARG A 1 80 ? 12.571 22.790 -36.556 1.00 47.53 80 ARG A C 1
ATOM 648 O O . ARG A 1 80 ? 11.767 23.550 -35.982 1.00 47.53 80 ARG A O 1
#